Protein AF-A0A2W4LH47-F1 (afdb_monomer)

pLDDT: mean 93.81, std 5.11, range [67.62, 98.12]

Radius of gyration: 11.9 Å; Cα contacts (8 Å, |Δi|>4): 54; chains: 1; bounding box: 26×20×33 Å

Foldseek 3Di:
DQADAAPVRDGCDDVVVVVLCVVCVPDDQVVSVVSVVVSRCVRNVPPDGDDDDDDDDDDDD

Solvent-accessible surface area (backbone atoms only — not comparable to full-atom values): 3918 Å² total; per-residue (Å²): 133,56,77,47,42,27,84,87,64,50,65,53,37,66,68,54,52,52,50,50,46,70,75,44,58,86,47,58,53,70,58,39,50,53,52,52,52,52,50,53,52,60,57,14,70,80,43,75,83,89,61,90,87,85,87,88,75,85,84,87,132

Secondary structure (DSSP, 8-state):
----B-TT--B-HHHHHHHHHHHHTTS-HHHHHHHHHHHHHHHHTTPPP-S----------

Mean predicted aligned error: 2.76 Å

Sequence (61 aa):
TVEAHSPSREMFGFERLGALLREKGSLPPAELIEAAIAEVDAFRQGAAQHDDMTLLVLRVE

Structure (mmCIF, N/CA/C/O backbone):
data_AF-A0A2W4LH47-F1
#
_entry.id   AF-A0A2W4LH47-F1
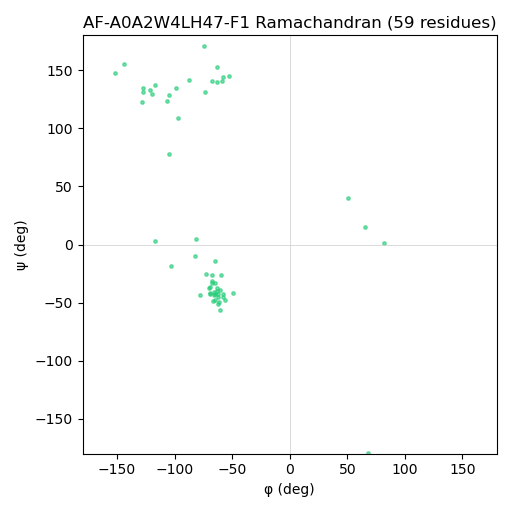#
loop_
_atom_site.group_PDB
_atom_site.id
_atom_site.type_symbol
_atom_site.label_atom_id
_atom_site.label_alt_id
_atom_site.label_comp_id
_atom_site.label_asym_id
_atom_site.label_entity_id
_atom_site.label_seq_id
_atom_site.pdbx_PDB_ins_code
_atom_site.Cartn_x
_atom_site.Cartn_y
_atom_site.Cartn_z
_atom_site.occupancy
_atom_site.B_iso_or_equiv
_atom_site.auth_seq_id
_atom_site.auth_comp_id
_atom_site.auth_asym_id
_atom_site.auth_atom_id
_atom_site.pdbx_PDB_model_num
ATOM 1 N N . THR A 1 1 ? 10.782 0.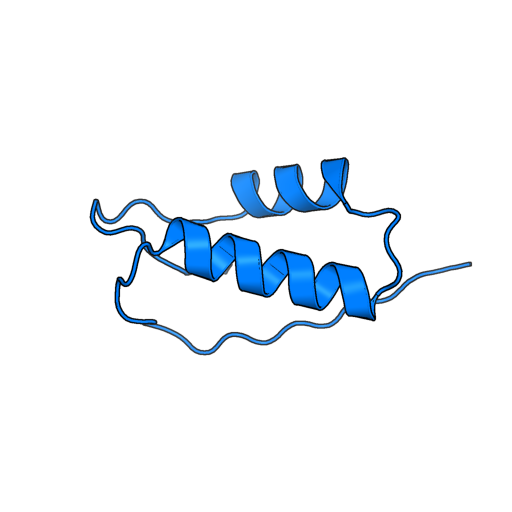759 4.628 1.00 67.62 1 THR A N 1
ATOM 2 C CA . THR A 1 1 ? 10.696 1.695 3.482 1.00 67.62 1 THR A CA 1
ATOM 3 C C . THR A 1 1 ? 9.447 1.340 2.689 1.00 67.62 1 THR A C 1
ATOM 5 O O . THR A 1 1 ? 8.848 0.319 3.000 1.00 67.62 1 THR A O 1
ATOM 8 N N . VAL A 1 2 ? 8.977 2.177 1.758 1.00 87.62 2 VAL A N 1
ATOM 9 C CA . VAL A 1 2 ? 7.830 1.820 0.894 1.00 87.62 2 VAL A CA 1
ATOM 10 C C . VAL A 1 2 ? 8.378 1.493 -0.491 1.00 87.62 2 VAL A C 1
ATOM 12 O O . VAL A 1 2 ? 8.397 2.340 -1.387 1.00 87.62 2 VAL A O 1
ATOM 15 N N . GLU A 1 3 ? 8.935 0.289 -0.604 1.00 88.00 3 GLU A N 1
ATOM 16 C CA . GLU A 1 3 ? 9.723 -0.146 -1.756 1.00 88.00 3 GLU A CA 1
ATOM 17 C C . GLU A 1 3 ? 8.881 -0.953 -2.742 1.00 88.00 3 GLU A C 1
ATOM 19 O O . GLU A 1 3 ? 8.491 -2.091 -2.512 1.00 88.00 3 GLU A O 1
ATOM 24 N N . ALA A 1 4 ? 8.616 -0.322 -3.878 1.00 93.06 4 ALA A N 1
ATOM 25 C CA . ALA A 1 4 ? 8.147 -0.940 -5.104 1.00 93.06 4 ALA A CA 1
ATOM 26 C C . ALA A 1 4 ? 8.651 -0.067 -6.253 1.00 93.06 4 ALA A C 1
ATOM 28 O O . ALA A 1 4 ? 8.764 1.152 -6.092 1.00 93.06 4 ALA A O 1
ATOM 29 N N . HIS A 1 5 ? 8.954 -0.677 -7.396 1.00 93.62 5 HIS A N 1
ATOM 30 C CA . HIS A 1 5 ? 9.477 0.039 -8.553 1.00 93.62 5 HIS A CA 1
ATOM 31 C C . HIS A 1 5 ? 8.526 -0.049 -9.738 1.00 93.62 5 HIS A C 1
ATOM 33 O O . HIS A 1 5 ? 7.995 -1.116 -10.048 1.00 93.62 5 HIS A O 1
ATOM 39 N N . SER A 1 6 ? 8.354 1.077 -10.422 1.00 92.94 6 SER A N 1
ATOM 40 C CA . SER A 1 6 ? 7.768 1.092 -11.757 1.00 92.94 6 SER A CA 1
ATOM 41 C C . SER A 1 6 ? 8.789 0.577 -12.788 1.00 92.94 6 SER A C 1
ATOM 43 O O . SER A 1 6 ? 9.985 0.458 -12.484 1.00 92.94 6 SER A O 1
ATOM 45 N N . PRO A 1 7 ? 8.383 0.334 -14.048 1.00 92.56 7 PRO A N 1
ATOM 46 C CA . PRO A 1 7 ? 9.312 -0.074 -15.103 1.00 92.56 7 PRO A CA 1
ATOM 47 C C . PRO A 1 7 ? 10.440 0.938 -15.374 1.00 92.56 7 PRO A C 1
ATOM 49 O O . PRO A 1 7 ? 11.525 0.551 -15.806 1.00 92.56 7 PRO A O 1
ATOM 52 N N . SER A 1 8 ? 10.221 2.228 -15.090 1.00 93.75 8 SER A N 1
ATOM 53 C CA . SER A 1 8 ? 11.242 3.280 -15.210 1.00 93.75 8 SER A CA 1
ATOM 54 C C . SER A 1 8 ? 12.190 3.357 -14.006 1.00 93.75 8 SER A C 1
ATOM 56 O O . SER A 1 8 ? 13.048 4.237 -13.964 1.00 93.75 8 SER A O 1
ATOM 58 N N . ARG A 1 9 ? 12.068 2.426 -13.046 1.00 90.75 9 ARG A N 1
ATOM 59 C CA . ARG A 1 9 ? 12.779 2.390 -11.755 1.00 90.75 9 ARG A CA 1
ATOM 60 C C . ARG A 1 9 ? 12.430 3.529 -10.799 1.00 90.75 9 ARG A C 1
ATOM 62 O O . ARG A 1 9 ? 13.121 3.705 -9.797 1.00 90.75 9 ARG A O 1
ATOM 69 N N . GLU A 1 10 ? 11.343 4.253 -11.050 1.00 94.12 10 GLU A N 1
ATOM 70 C CA . GLU A 1 10 ? 10.782 5.166 -10.054 1.00 94.12 10 GLU A CA 1
ATOM 71 C C . GLU A 1 10 ? 10.326 4.363 -8.829 1.00 94.12 10 GLU A C 1
ATOM 73 O O . GLU A 1 10 ? 9.775 3.272 -8.977 1.00 94.12 10 GLU A O 1
ATOM 78 N N . MET A 1 11 ? 10.567 4.885 -7.629 1.00 93.88 11 MET A N 1
ATOM 79 C CA . MET A 1 11 ? 10.125 4.263 -6.382 1.00 93.88 11 MET A CA 1
ATOM 80 C C . MET A 1 11 ? 8.711 4.732 -6.032 1.00 93.88 11 MET A C 1
ATOM 82 O O . MET A 1 11 ? 8.401 5.910 -6.185 1.00 93.88 11 MET A O 1
ATOM 86 N N . PHE A 1 12 ? 7.875 3.833 -5.511 1.00 95.31 12 PHE A N 1
ATOM 87 C CA . PHE A 1 12 ? 6.534 4.186 -5.042 1.00 95.31 12 PHE A CA 1
ATOM 88 C C . PHE A 1 12 ? 6.583 5.225 -3.909 1.00 95.31 12 PHE A C 1
ATOM 90 O O . PHE A 1 12 ? 6.035 6.321 -4.029 1.00 95.31 12 PHE A O 1
ATOM 97 N N . GLY A 1 13 ? 7.300 4.900 -2.829 1.00 95.25 13 GLY A N 1
ATOM 98 C CA . GLY A 1 13 ? 7.660 5.847 -1.780 1.00 95.25 13 GLY A CA 1
ATOM 99 C C . GLY A 1 13 ? 6.498 6.376 -0.929 1.00 95.25 13 GLY A C 1
ATOM 100 O O 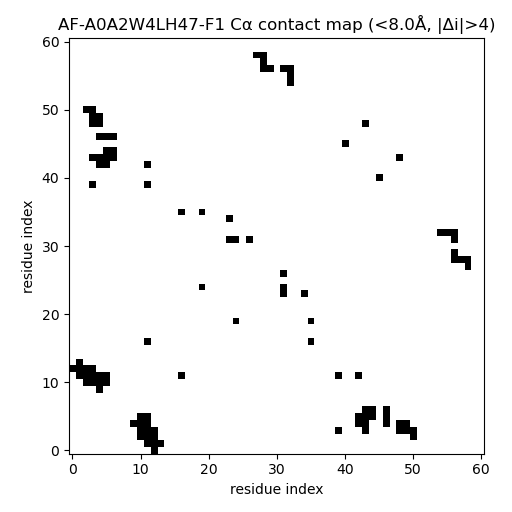. GLY A 1 13 ? 5.328 6.020 -1.078 1.00 95.25 13 GLY A O 1
ATOM 101 N N . PHE A 1 14 ? 6.846 7.253 0.017 1.00 96.25 14 PHE A N 1
ATOM 102 C CA . PHE A 1 14 ? 5.892 7.828 0.970 1.00 96.25 14 PHE A CA 1
ATOM 103 C C . PHE A 1 14 ? 4.950 8.862 0.350 1.00 96.25 14 PHE A C 1
ATOM 105 O O . PHE A 1 14 ? 3.851 9.053 0.862 1.00 96.25 14 PHE A O 1
ATOM 112 N N . GLU A 1 15 ? 5.348 9.527 -0.736 1.00 96.12 15 GLU A N 1
ATOM 113 C CA . GLU A 1 15 ? 4.515 10.553 -1.371 1.00 96.12 15 GLU A CA 1
ATOM 114 C C . GLU A 1 15 ? 3.232 9.955 -1.953 1.00 96.12 15 GLU A C 1
ATOM 116 O O . GLU A 1 15 ? 2.137 10.453 -1.679 1.00 96.12 15 GLU A O 1
ATOM 121 N N . ARG A 1 16 ? 3.354 8.844 -2.693 1.00 96.62 16 ARG A N 1
ATOM 122 C CA . ARG A 1 16 ? 2.211 8.135 -3.281 1.00 96.62 16 ARG A CA 1
ATOM 123 C C . ARG A 1 16 ? 1.354 7.471 -2.212 1.00 96.62 16 ARG A C 1
ATOM 125 O O . ARG A 1 16 ? 0.137 7.637 -2.232 1.00 96.62 16 ARG A O 1
ATOM 132 N N . LEU A 1 17 ? 1.976 6.833 -1.214 1.00 96.88 17 LEU A N 1
ATOM 133 C CA . LEU A 1 17 ? 1.248 6.303 -0.057 1.00 96.88 17 LEU A CA 1
ATOM 134 C C . LEU A 1 17 ? 0.464 7.409 0.669 1.00 96.88 17 LEU A C 1
ATOM 136 O O . LEU A 1 17 ? -0.708 7.242 0.988 1.00 96.88 17 LEU A O 1
ATOM 140 N N . GLY A 1 18 ? 1.081 8.569 0.898 1.00 97.38 18 GLY A N 1
ATOM 141 C CA . GLY A 1 18 ?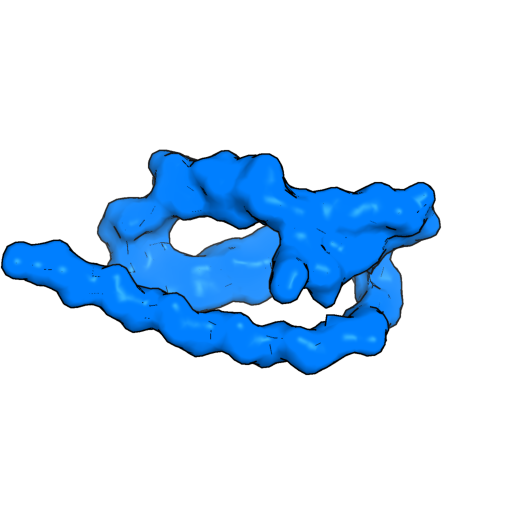 0.434 9.707 1.546 1.00 97.38 18 GLY A CA 1
ATOM 142 C C . GLY A 1 18 ? -0.687 10.332 0.710 1.00 97.38 18 GLY A C 1
ATOM 143 O O . GLY A 1 18 ? -1.648 10.858 1.269 1.00 97.38 18 GLY A O 1
ATOM 144 N N . ALA A 1 19 ? -0.597 10.299 -0.622 1.00 97.94 19 ALA A N 1
ATOM 145 C CA . ALA A 1 19 ? -1.702 10.685 -1.501 1.00 97.94 19 ALA A CA 1
ATOM 146 C C . ALA A 1 19 ? -2.878 9.702 -1.379 1.00 97.94 19 ALA A C 1
ATOM 148 O O . ALA A 1 19 ? -3.995 10.138 -1.102 1.00 97.94 19 ALA A O 1
ATOM 149 N N . LEU A 1 20 ? -2.603 8.396 -1.455 1.00 97.50 20 LEU A N 1
ATOM 150 C CA . LEU A 1 20 ? -3.596 7.335 -1.279 1.00 97.50 20 LEU A CA 1
ATOM 151 C C . LEU A 1 20 ? -4.326 7.452 0.068 1.00 97.50 20 LEU A C 1
ATOM 153 O O . LEU A 1 20 ? -5.553 7.410 0.111 1.00 97.50 20 LEU A O 1
ATOM 157 N N . LEU A 1 21 ? -3.590 7.637 1.169 1.00 96.75 21 LEU A N 1
ATOM 158 C CA . LEU A 1 21 ? -4.175 7.762 2.508 1.00 96.75 21 LEU A CA 1
ATOM 159 C C . LEU A 1 21 ? -5.037 9.022 2.663 1.00 96.75 21 LEU A C 1
ATOM 161 O O . LEU A 1 21 ? -6.031 8.991 3.381 1.00 96.75 21 LEU A O 1
ATOM 165 N N . ARG A 1 22 ? -4.698 10.128 1.991 1.00 97.69 22 ARG A N 1
ATOM 166 C CA . ARG A 1 22 ? -5.536 11.340 1.999 1.00 97.69 22 ARG A CA 1
ATOM 167 C C . ARG A 1 22 ? -6.835 11.150 1.225 1.00 97.69 22 ARG A C 1
ATOM 169 O O . ARG A 1 22 ? -7.860 11.679 1.638 1.00 97.69 22 ARG A O 1
ATOM 176 N N . GLU A 1 23 ? -6.787 10.420 0.117 1.00 97.75 23 GLU A N 1
ATOM 177 C CA . GLU A 1 23 ? -7.952 10.179 -0.734 1.00 97.75 23 GLU A CA 1
ATOM 178 C C . GLU A 1 23 ? -8.885 9.108 -0.151 1.00 97.75 23 GLU A C 1
ATOM 180 O O . GLU A 1 23 ? -10.101 9.276 -0.149 1.00 97.75 23 GLU A O 1
ATOM 185 N N . LYS A 1 24 ? -8.313 8.014 0.362 1.00 97.06 24 LYS A N 1
ATOM 186 C CA . LYS A 1 24 ? -9.042 6.787 0.721 1.00 97.06 24 LYS A CA 1
ATOM 187 C C . LYS A 1 24 ? -8.990 6.448 2.212 1.00 97.06 24 LYS A C 1
ATOM 189 O O . LYS A 1 24 ? -9.526 5.426 2.623 1.00 97.06 24 LYS A O 1
ATOM 194 N N . GLY A 1 2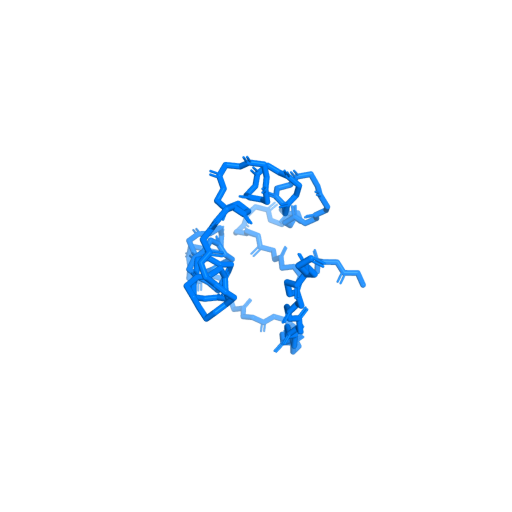5 ? -8.370 7.282 3.046 1.00 94.75 25 GLY A N 1
ATOM 195 C CA . GLY A 1 25 ? -8.146 6.982 4.467 1.00 94.75 25 GLY A CA 1
ATOM 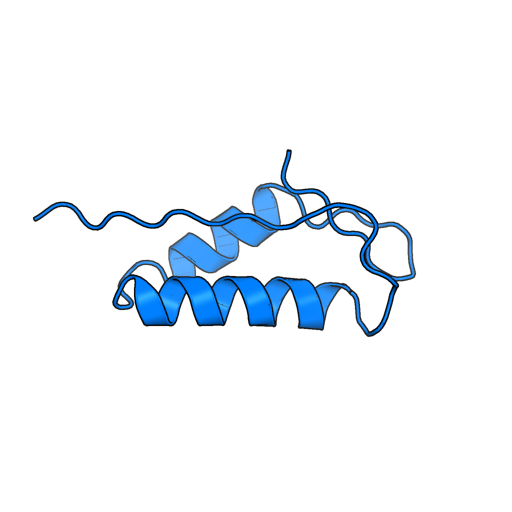196 C C . GLY A 1 25 ? -9.409 6.853 5.324 1.00 94.75 25 GLY A C 1
ATOM 197 O O . GLY A 1 25 ? -9.328 6.343 6.436 1.00 94.75 25 GLY A O 1
ATOM 198 N N . SER A 1 26 ? -10.571 7.291 4.829 1.00 95.56 26 SER A N 1
ATOM 199 C CA . SER A 1 26 ? -11.867 7.107 5.496 1.00 95.56 26 SER A CA 1
ATOM 200 C C . SER A 1 26 ? -12.496 5.731 5.255 1.00 95.56 26 SER A C 1
ATOM 202 O O . SER A 1 26 ? -13.493 5.403 5.903 1.00 95.56 26 SER A O 1
ATOM 204 N N . LEU A 1 27 ? -11.941 4.928 4.341 1.00 97.25 27 LEU A N 1
ATOM 205 C CA . LEU A 1 27 ? -12.427 3.580 4.077 1.00 97.25 27 LEU A CA 1
ATOM 206 C C . LEU A 1 27 ? -12.265 2.676 5.312 1.00 97.25 27 LEU A C 1
ATOM 208 O O . LEU A 1 27 ? -11.362 2.873 6.134 1.00 97.25 27 LEU A O 1
ATOM 212 N N . PRO A 1 28 ? -13.108 1.639 5.452 1.00 97.44 28 PRO A N 1
ATOM 213 C CA . PRO A 1 28 ? -12.864 0.570 6.410 1.00 97.44 28 PRO A CA 1
ATOM 214 C C . PRO A 1 28 ? -11.455 -0.031 6.243 1.00 97.44 28 PRO A C 1
ATOM 216 O O . PRO A 1 28 ? -10.988 -0.158 5.113 1.00 97.44 28 PRO A O 1
ATOM 219 N N . PRO A 1 29 ? -10.775 -0.457 7.329 1.00 97.31 29 PRO A N 1
ATOM 220 C CA . PRO A 1 29 ? -9.402 -0.962 7.263 1.00 97.31 29 PRO A CA 1
ATOM 221 C C . PRO A 1 29 ? -9.157 -2.027 6.194 1.00 97.31 29 PRO A C 1
ATOM 223 O O . PRO A 1 29 ? -8.152 -1.963 5.497 1.00 97.31 29 PRO A O 1
ATOM 226 N N . ALA A 1 30 ? -10.088 -2.971 6.034 1.00 97.44 30 ALA A N 1
ATOM 227 C CA . ALA A 1 30 ? -9.994 -4.003 5.006 1.00 97.44 30 ALA A CA 1
ATOM 228 C C . ALA A 1 30 ? -10.003 -3.404 3.589 1.00 97.44 30 ALA A C 1
ATOM 230 O O . ALA A 1 30 ? -9.153 -3.740 2.775 1.00 97.44 30 ALA A O 1
ATOM 231 N N . GLU A 1 31 ? -10.898 -2.455 3.316 1.00 98.00 31 GLU A N 1
ATOM 232 C CA . GLU A 1 31 ? -10.975 -1.774 2.019 1.00 98.00 31 GLU A CA 1
ATOM 233 C C . GLU A 1 31 ? -9.748 -0.889 1.755 1.00 98.00 31 GLU A C 1
ATOM 235 O O . GLU A 1 31 ? -9.297 -0.782 0.616 1.00 98.00 31 GLU A O 1
ATOM 240 N N . LEU A 1 32 ? -9.164 -0.289 2.799 1.00 97.94 32 LEU A N 1
ATOM 241 C CA . LEU A 1 32 ? -7.932 0.489 2.669 1.00 97.94 32 LEU A CA 1
ATOM 242 C C . LEU A 1 32 ? -6.717 -0.396 2.348 1.00 97.94 32 LEU A C 1
ATOM 244 O O . LEU A 1 32 ? -5.858 0.014 1.568 1.00 97.94 32 LEU A O 1
ATOM 248 N N . ILE A 1 33 ? -6.652 -1.605 2.915 1.00 98.12 33 ILE A N 1
ATOM 249 C CA . ILE A 1 33 ? -5.622 -2.597 2.576 1.00 98.12 33 ILE A CA 1
ATOM 250 C C . ILE A 1 33 ? -5.739 -2.988 1.101 1.00 98.12 33 ILE A C 1
ATOM 252 O O . ILE A 1 33 ? -4.754 -2.879 0.373 1.00 98.12 33 ILE A O 1
ATOM 256 N N . GLU A 1 34 ? -6.936 -3.365 0.644 1.00 98.12 34 GLU A N 1
ATOM 257 C CA . GLU A 1 34 ? -7.176 -3.719 -0.763 1.00 98.12 34 GLU A CA 1
ATOM 258 C C . GLU A 1 34 ? -6.817 -2.563 -1.706 1.00 98.12 34 GLU A C 1
ATOM 260 O O . GLU A 1 34 ? -6.142 -2.754 -2.719 1.00 98.12 34 GLU A O 1
ATOM 265 N N . ALA A 1 35 ? -7.192 -1.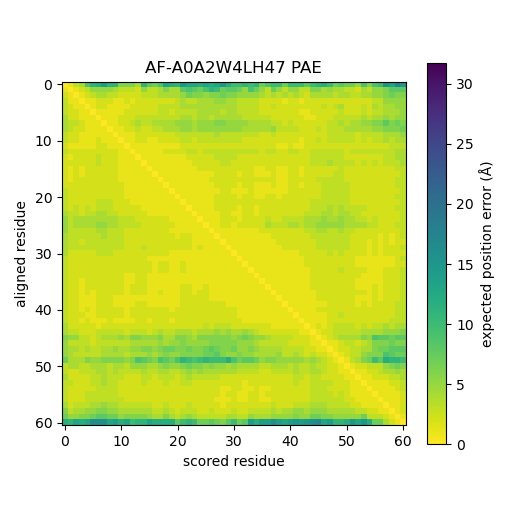332 -1.344 1.00 97.88 35 ALA A N 1
ATOM 266 C CA . ALA A 1 35 ? -6.850 -0.149 -2.121 1.00 97.88 35 ALA A CA 1
ATOM 267 C C . ALA A 1 35 ? -5.334 0.097 -2.198 1.00 97.88 35 ALA A C 1
ATOM 269 O O . ALA A 1 35 ? -4.850 0.521 -3.246 1.00 97.88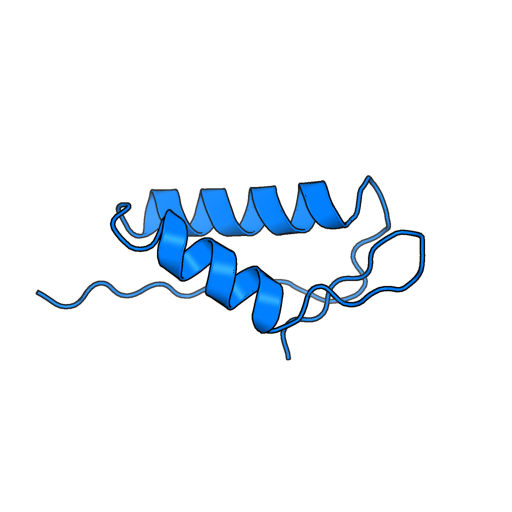 35 ALA A O 1
ATOM 270 N N . ALA A 1 36 ? -4.586 -0.162 -1.121 1.00 97.06 36 ALA A N 1
ATOM 271 C CA . ALA A 1 36 ? -3.132 -0.017 -1.105 1.00 97.06 36 ALA A CA 1
ATOM 272 C C . ALA A 1 36 ? -2.429 -1.071 -1.965 1.00 97.06 36 ALA A C 1
ATOM 274 O O . ALA A 1 36 ? -1.517 -0.725 -2.715 1.00 97.06 36 ALA A O 1
ATOM 275 N N . ILE A 1 37 ? -2.880 -2.327 -1.908 1.00 96.31 37 ILE A N 1
ATOM 276 C CA . ILE A 1 37 ? -2.354 -3.408 -2.754 1.00 96.31 37 ILE A CA 1
ATOM 277 C C . ILE A 1 37 ? -2.597 -3.077 -4.230 1.00 96.31 37 ILE A C 1
ATOM 279 O O . ILE A 1 37 ? -1.659 -3.084 -5.028 1.00 96.31 37 ILE A O 1
ATOM 283 N N . ALA A 1 38 ? -3.831 -2.697 -4.576 1.00 96.69 38 ALA A N 1
ATOM 284 C CA . ALA A 1 38 ? -4.198 -2.344 -5.944 1.00 96.69 38 ALA A CA 1
ATOM 285 C C . ALA A 1 38 ? -3.390 -1.152 -6.486 1.00 96.69 38 ALA A C 1
ATOM 287 O O . ALA A 1 38 ? -2.987 -1.160 -7.647 1.00 96.69 38 ALA A O 1
ATOM 288 N N . GLU A 1 39 ? -3.124 -0.143 -5.653 1.00 97.06 39 GLU A N 1
ATOM 289 C CA . GLU A 1 39 ? -2.322 1.024 -6.033 1.00 97.06 39 GLU A CA 1
ATOM 290 C C . GLU A 1 39 ? -0.860 0.643 -6.328 1.00 97.06 39 GLU A C 1
ATOM 292 O O . GLU A 1 39 ? -0.290 1.082 -7.329 1.00 97.06 39 GLU A O 1
ATOM 297 N N . VAL A 1 40 ? -0.256 -0.215 -5.497 1.00 95.56 40 VAL A N 1
ATOM 298 C CA . VAL A 1 40 ? 1.113 -0.712 -5.714 1.00 95.56 40 VAL A CA 1
ATOM 299 C C . VAL A 1 40 ? 1.193 -1.565 -6.982 1.00 95.56 40 VAL A C 1
ATOM 301 O O . VAL A 1 40 ? 2.119 -1.394 -7.779 1.00 95.56 40 VAL A O 1
ATOM 304 N N . ASP A 1 41 ? 0.220 -2.443 -7.218 1.00 94.69 41 ASP A N 1
ATOM 305 C CA . ASP A 1 41 ? 0.181 -3.274 -8.424 1.00 94.69 41 ASP A CA 1
ATOM 306 C C . ASP A 1 41 ? -0.023 -2.443 -9.696 1.00 94.69 41 ASP A C 1
ATOM 308 O O . ASP A 1 41 ? 0.669 -2.657 -10.699 1.00 94.69 41 ASP A O 1
ATOM 312 N N . ALA A 1 42 ? -0.902 -1.437 -9.645 1.00 95.44 42 ALA A N 1
ATOM 313 C CA . ALA A 1 42 ? -1.094 -0.490 -10.737 1.00 95.44 42 ALA A CA 1
ATOM 314 C C . ALA A 1 42 ? 0.186 0.312 -11.024 1.00 95.44 42 ALA A C 1
ATOM 316 O O . ALA A 1 42 ? 0.566 0.470 -12.186 1.00 95.44 42 ALA A O 1
ATOM 317 N N . PHE A 1 43 ? 0.890 0.768 -9.983 1.00 95.31 43 PHE A N 1
ATOM 318 C CA . PHE A 1 43 ? 2.152 1.498 -10.121 1.00 95.31 43 PHE A CA 1
ATOM 319 C C . PHE A 1 43 ? 3.255 0.655 -10.772 1.00 95.31 43 PHE A C 1
ATOM 321 O O . PHE A 1 43 ? 4.014 1.149 -11.610 1.00 95.31 43 PHE A O 1
ATOM 328 N N . ARG A 1 44 ? 3.332 -0.628 -10.413 1.00 94.38 44 ARG A N 1
ATOM 329 C CA . ARG A 1 44 ? 4.330 -1.556 -10.952 1.00 94.38 44 ARG A CA 1
ATOM 330 C C . ARG A 1 44 ? 4.116 -1.860 -12.432 1.00 94.38 44 ARG A C 1
ATOM 332 O O . ARG A 1 44 ? 5.082 -2.193 -13.107 1.00 94.38 44 ARG A O 1
ATOM 339 N N . GLN A 1 45 ? 2.889 -1.760 -12.952 1.00 93.62 45 GLN A N 1
ATOM 340 C CA . GLN A 1 45 ? 2.566 -2.036 -14.364 1.00 93.62 45 GLN A CA 1
ATOM 341 C C . GLN A 1 45 ? 3.110 -3.395 -14.852 1.00 93.62 45 GLN A C 1
ATOM 343 O O . GLN A 1 45 ? 3.644 -3.519 -15.953 1.00 93.62 45 GLN A O 1
ATOM 348 N N . GLY A 1 46 ? 3.023 -4.421 -14.001 1.00 89.62 46 GLY A N 1
ATOM 349 C CA . GLY A 1 46 ? 3.553 -5.758 -14.291 1.00 89.62 46 GLY A CA 1
ATOM 350 C C . GLY A 1 46 ? 5.054 -5.937 -14.034 1.00 89.62 46 GLY A C 1
ATOM 351 O O . GLY A 1 46 ? 5.564 -7.039 -14.230 1.00 89.62 46 GLY A O 1
ATOM 352 N N . ALA A 1 47 ? 5.768 -4.910 -13.555 1.00 89.94 47 ALA A N 1
ATOM 353 C CA . ALA A 1 47 ? 7.117 -5.076 -13.025 1.00 89.94 47 ALA A CA 1
ATOM 354 C C . ALA A 1 47 ? 7.114 -6.075 -11.856 1.00 89.94 47 ALA A C 1
ATOM 356 O O . ALA A 1 47 ? 6.199 -6.095 -11.020 1.00 89.94 47 ALA A O 1
ATOM 357 N N . ALA A 1 48 ? 8.146 -6.919 -11.802 1.00 87.31 48 ALA A N 1
ATOM 358 C CA . ALA A 1 48 ? 8.289 -7.919 -10.754 1.00 87.31 48 ALA A CA 1
ATOM 359 C C . ALA A 1 48 ? 8.311 -7.259 -9.371 1.00 87.31 48 ALA A C 1
ATOM 361 O O . ALA A 1 48 ? 8.827 -6.156 -9.190 1.00 87.31 48 ALA A O 1
ATOM 362 N N . GLN A 1 49 ? 7.722 -7.936 -8.391 1.00 86.44 49 GLN A N 1
ATOM 363 C CA . GLN A 1 49 ? 7.848 -7.509 -7.010 1.00 86.44 49 GLN A CA 1
ATOM 364 C C . GLN A 1 49 ? 9.258 -7.855 -6.554 1.00 86.44 49 GLN A C 1
ATOM 366 O O . GLN A 1 49 ? 9.726 -8.968 -6.796 1.00 86.44 49 GLN A O 1
ATOM 371 N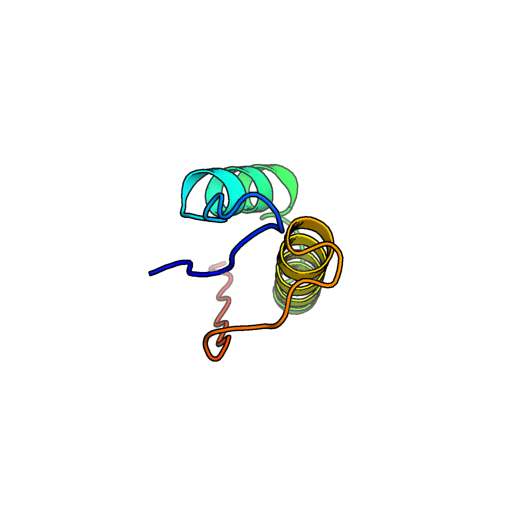 N . HIS A 1 50 ? 9.937 -6.889 -5.949 1.00 84.06 50 HIS A N 1
ATOM 372 C CA . HIS A 1 50 ? 11.331 -7.042 -5.547 1.00 84.06 50 HIS A CA 1
ATOM 373 C C . HIS A 1 50 ? 11.503 -7.288 -4.046 1.00 84.06 50 HIS A C 1
ATOM 375 O O . HIS A 1 50 ? 12.551 -7.792 -3.656 1.00 84.06 50 HIS A O 1
ATOM 381 N N . ASP A 1 51 ? 10.490 -6.966 -3.239 1.00 87.94 51 ASP A N 1
ATOM 382 C CA . ASP A 1 51 ? 10.497 -7.116 -1.783 1.00 87.94 51 ASP A CA 1
ATOM 383 C C . ASP A 1 51 ? 9.107 -7.533 -1.271 1.00 87.94 51 ASP A C 1
ATOM 385 O O . ASP A 1 51 ? 8.090 -7.270 -1.927 1.00 87.94 51 ASP A O 1
ATOM 389 N N . ASP A 1 52 ? 9.050 -8.185 -0.114 1.00 91.88 52 ASP A N 1
ATOM 390 C CA . ASP A 1 52 ? 7.796 -8.638 0.488 1.00 91.88 52 ASP A CA 1
ATOM 391 C C . ASP A 1 52 ? 6.942 -7.444 0.945 1.00 91.88 52 ASP A C 1
ATOM 393 O O . ASP A 1 52 ? 7.436 -6.461 1.497 1.00 91.88 52 ASP A O 1
ATOM 397 N N . MET A 1 53 ? 5.622 -7.530 0.752 1.00 92.56 53 MET A N 1
ATOM 398 C CA . MET A 1 53 ? 4.690 -6.493 1.202 1.00 92.56 53 MET A CA 1
ATOM 399 C C . MET A 1 53 ? 3.908 -6.973 2.423 1.00 92.56 53 MET A C 1
ATOM 401 O O . MET A 1 53 ? 3.212 -7.982 2.373 1.00 92.56 53 MET A O 1
ATOM 405 N N . THR A 1 54 ? 3.990 -6.215 3.516 1.00 94.75 54 THR A N 1
ATOM 406 C CA . THR A 1 54 ? 3.205 -6.431 4.739 1.00 94.75 54 THR A CA 1
ATOM 407 C C . THR A 1 54 ? 2.494 -5.135 5.118 1.00 94.75 54 THR A C 1
ATOM 409 O O . THR A 1 54 ? 3.119 -4.077 5.165 1.00 94.75 54 THR A O 1
ATOM 412 N N . LEU A 1 55 ? 1.192 -5.209 5.406 1.00 95.25 55 LEU A N 1
ATOM 413 C CA . LEU A 1 55 ? 0.351 -4.060 5.750 1.00 95.25 55 LEU A CA 1
ATOM 414 C C . LEU A 1 55 ? -0.383 -4.323 7.072 1.00 95.25 55 LEU A C 1
ATOM 416 O O . LEU A 1 55 ? -0.967 -5.388 7.262 1.00 95.25 55 LEU A O 1
ATOM 420 N N . LEU A 1 56 ? -0.388 -3.334 7.967 1.00 95.69 56 LEU A N 1
ATOM 421 C CA . LEU A 1 56 ? -1.220 -3.304 9.170 1.00 95.69 56 LEU A CA 1
ATOM 422 C C . LEU A 1 56 ? -1.971 -1.975 9.195 1.00 95.69 56 LEU A C 1
ATOM 424 O O . LEU A 1 56 ? -1.351 -0.913 9.190 1.00 95.69 56 LEU A O 1
ATOM 428 N N . VAL A 1 57 ? -3.299 -2.039 9.246 1.00 96.06 57 VAL A N 1
ATOM 429 C CA . VAL A 1 57 ? -4.160 -0.855 9.305 1.00 96.06 57 VAL A CA 1
ATOM 430 C C . VAL A 1 57 ? -4.976 -0.897 10.589 1.00 96.06 57 VAL A C 1
ATOM 432 O O . VAL A 1 57 ? -5.625 -1.894 10.897 1.00 96.06 57 VAL A O 1
ATOM 435 N N . LEU A 1 58 ? -4.944 0.207 11.330 1.00 95.00 58 LEU A N 1
ATOM 436 C CA . LEU A 1 58 ? -5.698 0.412 12.561 1.00 95.00 58 LEU A CA 1
ATOM 437 C C . LEU A 1 58 ? -6.587 1.638 12.372 1.00 95.00 58 LEU A C 1
ATOM 439 O O . LEU A 1 58 ? -6.116 2.683 11.927 1.00 95.00 58 LEU A O 1
ATOM 443 N N . ARG A 1 59 ? -7.862 1.515 12.738 1.00 93.38 59 ARG A N 1
ATOM 444 C CA . ARG A 1 59 ? -8.762 2.657 12.895 1.00 93.38 59 ARG A CA 1
ATOM 445 C C . ARG A 1 59 ? -8.944 2.904 14.383 1.00 93.38 59 ARG A C 1
ATOM 447 O O . ARG A 1 59 ? -9.241 1.969 15.121 1.00 93.38 59 ARG A O 1
ATOM 454 N N . VAL A 1 60 ? -8.742 4.146 14.798 1.00 91.31 60 VAL A N 1
ATOM 455 C CA . VAL A 1 60 ? -9.010 4.594 16.165 1.00 91.31 60 VAL A CA 1
ATOM 456 C C . VAL A 1 60 ? -10.366 5.288 16.155 1.00 91.31 60 VAL A C 1
ATOM 458 O O . VAL A 1 60 ? -10.646 6.051 15.229 1.00 91.31 60 VAL A O 1
ATOM 461 N N . GLU A 1 61 ? -11.197 4.967 17.139 1.00 78.75 61 GLU A N 1
ATOM 462 C CA . GLU A 1 61 ? -12.511 5.581 17.366 1.00 78.75 61 GLU A CA 1
ATOM 463 C C . GLU A 1 61 ? -12.433 6.635 18.472 1.00 78.75 61 GLU A C 1
ATOM 465 O O . GLU A 1 61 ? -11.643 6.430 19.426 1.00 78.75 61 GLU A O 1
#

Nearest PDB structures (foldseek):
  6k4e-assembly1_A  TM=8.560E-01  e=7.671E-01  Pseudomonas aeruginosa
  6k4e-assembly1_B  TM=8.393E-01  e=7.172E-01  Pseudomonas aeruginosa
  7xt2-assembly1_B  TM=4.650E-01  e=8.061E+00  Homo sapiens